Protein AF-A0A2E2B9S4-F1 (afdb_monomer_lite)

Sequence (172 aa):
MDPTTLAIPAAVNGMKVLISAYDGYEQSRVRVTDRAVREDVRRRVNHLHHQVERWLFRSYANNEKYEMDRIQSILHNLQSFAEDAQYAVAGESRPKHDGIRRMNRSLHKKLIRHDRETITMLEHASQHLGATLATHVDTRHTDLDIIDGVISKAKRHFLERNMLLDGMRSRN

Structure (mmCIF, N/CA/C/O backbone):
data_AF-A0A2E2B9S4-F1
#
_entry.id   AF-A0A2E2B9S4-F1
#
loop_
_atom_site.group_PDB
_atom_site.id
_atom_site.type_symbol
_atom_site.label_atom_id
_atom_site.label_alt_id
_atom_site.label_comp_id
_atom_site.label_asym_id
_atom_site.label_entity_id
_atom_site.label_seq_id
_atom_site.pdbx_PDB_ins_code
_atom_site.Cartn_x
_atom_site.Cartn_y
_atom_site.Cartn_z
_atom_site.occupancy
_atom_site.B_iso_or_equiv
_atom_site.auth_seq_id
_atom_site.auth_comp_id
_atom_site.auth_asym_id
_atom_site.auth_atom_id
_atom_site.pdbx_PDB_model_num
ATOM 1 N N . MET A 1 1 ? 10.741 -24.984 -4.958 1.00 42.62 1 MET A N 1
ATOM 2 C CA . MET A 1 1 ? 9.289 -24.855 -4.712 1.00 42.62 1 MET A CA 1
ATOM 3 C C . MET A 1 1 ? 8.839 -23.530 -5.291 1.00 42.62 1 MET A C 1
ATOM 5 O O . MET A 1 1 ? 9.534 -22.547 -5.059 1.00 42.62 1 MET A O 1
ATOM 9 N N . ASP A 1 2 ? 7.735 -23.502 -6.038 1.00 34.91 2 ASP A N 1
ATOM 10 C CA . ASP A 1 2 ? 7.201 -22.258 -6.598 1.00 34.91 2 ASP A CA 1
ATOM 11 C C . ASP A 1 2 ? 6.699 -21.315 -5.486 1.00 34.91 2 ASP A C 1
ATOM 13 O O . ASP A 1 2 ? 5.939 -21.745 -4.610 1.00 34.91 2 ASP A O 1
ATOM 17 N N . PRO A 1 3 ? 7.078 -20.024 -5.500 1.00 45.31 3 PRO A N 1
ATOM 18 C CA . PRO A 1 3 ? 6.643 -19.044 -4.500 1.00 45.31 3 PRO A CA 1
ATOM 19 C C . PRO A 1 3 ? 5.119 -18.831 -4.507 1.00 45.31 3 PRO A C 1
ATOM 21 O O . PRO A 1 3 ? 4.528 -18.474 -3.487 1.00 45.31 3 PRO A O 1
ATOM 24 N N . THR A 1 4 ? 4.464 -19.115 -5.632 1.00 41.56 4 THR A N 1
ATOM 25 C CA . THR A 1 4 ? 3.009 -19.067 -5.820 1.00 41.56 4 THR A CA 1
ATOM 26 C C . THR A 1 4 ? 2.277 -20.083 -4.939 1.00 41.56 4 THR A C 1
ATOM 28 O O . THR A 1 4 ? 1.207 -19.786 -4.411 1.00 41.56 4 THR A O 1
ATOM 31 N N . THR A 1 5 ? 2.875 -21.254 -4.698 1.00 34.81 5 THR A N 1
ATOM 32 C CA . THR A 1 5 ? 2.269 -22.334 -3.900 1.00 34.81 5 THR A CA 1
ATOM 33 C C . THR A 1 5 ? 2.294 -22.027 -2.399 1.00 34.81 5 THR A C 1
ATOM 35 O O . THR A 1 5 ? 1.397 -22.444 -1.672 1.00 34.81 5 THR A O 1
ATOM 38 N N . LEU A 1 6 ? 3.275 -21.245 -1.929 1.00 46.25 6 LEU A N 1
ATOM 39 C CA . LEU A 1 6 ? 3.348 -20.744 -0.546 1.00 46.25 6 LEU A CA 1
ATOM 40 C C . LEU A 1 6 ? 2.468 -19.502 -0.319 1.00 46.25 6 LEU A C 1
ATOM 42 O O . LEU A 1 6 ? 2.013 -19.255 0.800 1.00 46.25 6 LEU A O 1
ATOM 46 N N . ALA A 1 7 ? 2.190 -18.735 -1.377 1.00 53.06 7 ALA A N 1
ATOM 47 C CA . ALA A 1 7 ? 1.367 -17.532 -1.306 1.00 53.06 7 ALA A CA 1
ATOM 48 C C . ALA A 1 7 ? -0.115 -17.836 -1.012 1.00 53.06 7 ALA A C 1
ATOM 50 O O . ALA A 1 7 ? -0.753 -17.078 -0.278 1.00 53.06 7 ALA A O 1
ATOM 51 N N . ILE A 1 8 ? -0.653 -18.956 -1.519 1.00 52.44 8 ILE A N 1
ATOM 52 C CA . ILE A 1 8 ? -2.069 -19.327 -1.334 1.00 52.44 8 ILE A CA 1
ATOM 53 C C . ILE A 1 8 ? -2.390 -19.626 0.148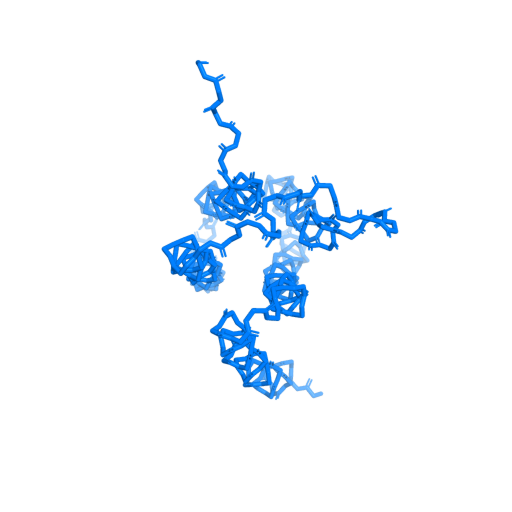 1.00 52.44 8 ILE A C 1
ATOM 55 O O . ILE A 1 8 ? -3.293 -18.983 0.691 1.00 52.44 8 ILE A O 1
ATOM 59 N N . PRO A 1 9 ? -1.652 -20.500 0.869 1.00 55.69 9 PRO A N 1
ATOM 60 C CA . PRO A 1 9 ? -1.894 -20.734 2.296 1.00 55.69 9 PRO A CA 1
ATOM 61 C C . PRO A 1 9 ? -1.722 -19.476 3.157 1.00 55.69 9 PRO A C 1
ATOM 63 O O . PRO A 1 9 ? -2.504 -19.244 4.080 1.00 55.69 9 PRO A O 1
ATOM 66 N N . ALA A 1 10 ? -0.730 -18.634 2.847 1.00 58.56 10 ALA A N 1
ATOM 67 C CA . ALA A 1 10 ? -0.482 -17.393 3.578 1.00 58.56 10 ALA A CA 1
ATOM 68 C C . ALA A 1 10 ? -1.615 -16.367 3.391 1.00 58.56 10 ALA A C 1
ATOM 70 O O . ALA A 1 10 ? -2.027 -15.723 4.356 1.00 58.56 10 ALA A O 1
ATOM 71 N N . ALA A 1 11 ? -2.156 -16.242 2.174 1.00 59.91 11 ALA A N 1
ATOM 72 C CA . ALA A 1 11 ? -3.297 -15.375 1.888 1.00 59.91 11 ALA A CA 1
ATOM 73 C C . ALA A 1 11 ? -4.574 -15.847 2.604 1.00 59.91 11 ALA A C 1
ATOM 75 O O . ALA A 1 11 ? -5.261 -15.040 3.232 1.00 59.91 11 ALA A O 1
ATOM 76 N N . VAL A 1 12 ? -4.853 -17.155 2.580 1.00 64.88 12 VAL A N 1
ATOM 77 C CA . VAL A 1 12 ? -6.012 -17.753 3.268 1.00 64.88 12 VAL A CA 1
ATOM 78 C C . VAL A 1 12 ? -5.914 -17.571 4.786 1.00 64.88 12 VAL A C 1
ATOM 80 O O . VAL A 1 12 ? -6.897 -17.205 5.432 1.00 64.88 12 VAL A O 1
ATOM 83 N N . ASN A 1 13 ? -4.731 -17.773 5.369 1.00 69.88 13 ASN A N 1
ATOM 84 C CA . ASN A 1 13 ? -4.521 -17.566 6.803 1.00 69.88 13 ASN A CA 1
ATOM 85 C C . ASN A 1 13 ? -4.636 -16.086 7.197 1.00 69.88 13 ASN A C 1
ATOM 87 O O . ASN A 1 13 ? -5.263 -15.785 8.212 1.00 69.88 13 ASN A O 1
ATOM 91 N N . GLY A 1 14 ? -4.118 -15.163 6.379 1.00 68.81 14 GLY A N 1
ATOM 92 C CA . GLY A 1 14 ? -4.290 -13.722 6.591 1.00 68.81 14 GLY A CA 1
ATOM 93 C C . GLY A 1 14 ? -5.763 -13.305 6.597 1.00 68.81 14 GLY A C 1
ATOM 94 O O . GLY A 1 14 ? -6.207 -12.581 7.485 1.00 68.81 14 GLY A O 1
ATOM 95 N N . MET A 1 15 ? -6.560 -13.849 5.675 1.00 73.12 15 MET A N 1
ATOM 96 C CA . MET A 1 15 ? -7.999 -13.584 5.604 1.00 73.12 15 MET A CA 1
ATOM 97 C C . MET A 1 15 ? -8.754 -14.089 6.842 1.00 73.12 15 MET A C 1
ATOM 99 O O . MET A 1 15 ? -9.590 -13.371 7.386 1.00 73.12 15 MET A O 1
ATOM 103 N N . LYS A 1 16 ? -8.428 -15.290 7.339 1.00 73.19 16 LYS A N 1
ATOM 104 C CA . LYS A 1 16 ? -9.007 -15.824 8.586 1.00 73.19 16 LYS A CA 1
ATOM 105 C C . LYS A 1 16 ? -8.670 -14.945 9.791 1.00 73.19 16 LYS A C 1
ATOM 107 O O . LYS A 1 16 ? -9.555 -14.636 10.584 1.00 73.19 16 LYS A O 1
ATOM 112 N N . VAL A 1 17 ? -7.415 -14.503 9.897 1.00 75.75 17 VAL A N 1
ATOM 113 C CA . VAL A 1 17 ? -6.966 -13.581 10.950 1.00 75.75 17 VAL A CA 1
ATOM 114 C C . VAL A 1 17 ? -7.741 -12.264 10.889 1.00 75.75 17 VAL A C 1
ATOM 116 O O . VAL A 1 17 ? -8.177 -11.786 11.932 1.00 75.75 17 VAL A O 1
ATOM 119 N N . LEU A 1 18 ? -7.979 -11.710 9.696 1.00 78.12 18 LEU A N 1
ATOM 120 C CA . LEU A 1 18 ? -8.766 -10.486 9.523 1.00 78.12 18 LEU A CA 1
ATOM 121 C C . LEU A 1 18 ? -10.238 -10.651 9.911 1.00 78.12 18 LEU A C 1
ATOM 123 O O . LEU A 1 18 ? -10.786 -9.765 10.558 1.00 78.12 18 LEU A O 1
ATOM 127 N N . ILE A 1 19 ? -10.877 -11.767 9.553 1.00 75.38 19 ILE A N 1
ATOM 128 C CA . ILE A 1 19 ? -12.265 -12.046 9.958 1.00 75.38 19 ILE A CA 1
ATOM 129 C C . ILE A 1 19 ? -12.360 -12.072 11.487 1.00 75.38 19 ILE A C 1
ATOM 131 O O . ILE A 1 19 ? -13.118 -11.299 12.065 1.00 75.38 19 ILE A O 1
ATOM 135 N N . SER A 1 20 ? -11.500 -12.852 12.150 1.00 73.31 20 SER A N 1
ATOM 136 C CA . SER A 1 20 ? -11.451 -12.900 13.617 1.00 73.31 20 SER A CA 1
ATOM 137 C C . SER A 1 20 ? -11.081 -11.554 14.250 1.00 73.31 20 SER A C 1
ATOM 139 O O . SER A 1 20 ? -11.534 -11.228 15.346 1.00 73.31 20 SER A O 1
ATOM 141 N N . ALA A 1 21 ? -10.253 -10.755 13.577 1.00 72.38 21 ALA A N 1
ATOM 142 C CA . ALA A 1 21 ? -9.910 -9.410 14.010 1.00 72.38 21 ALA A CA 1
ATOM 143 C C . ALA A 1 21 ? -11.141 -8.492 13.963 1.00 72.38 21 ALA A C 1
ATOM 145 O O . ALA A 1 21 ? -11.414 -7.794 14.941 1.00 72.38 21 ALA A O 1
ATOM 146 N N . TYR A 1 22 ? -11.917 -8.525 12.877 1.00 75.50 22 TYR A N 1
ATOM 147 C CA . TYR A 1 22 ? -13.144 -7.743 12.748 1.00 75.50 22 TYR A CA 1
ATOM 148 C C . TYR A 1 22 ? -14.226 -8.180 13.747 1.00 75.50 22 TYR A C 1
ATOM 150 O O . TYR A 1 22 ? -14.835 -7.305 14.362 1.00 75.50 22 TYR A O 1
ATOM 158 N N . ASP A 1 23 ? -14.375 -9.479 14.022 1.00 71.19 23 ASP A N 1
ATOM 159 C CA . ASP A 1 23 ? -15.219 -9.973 15.127 1.00 71.19 23 ASP A CA 1
ATOM 160 C C . ASP A 1 23 ? -14.740 -9.416 16.483 1.00 71.19 23 ASP A C 1
ATOM 162 O O . ASP A 1 23 ? -15.525 -9.046 17.360 1.00 71.19 23 ASP A O 1
ATOM 166 N N . GLY A 1 24 ? -13.422 -9.271 16.644 1.00 66.88 24 GLY A N 1
ATOM 167 C CA . GLY A 1 24 ? -12.799 -8.632 17.799 1.00 66.88 24 GLY A CA 1
ATOM 168 C C . GLY A 1 24 ? -13.195 -7.164 17.996 1.00 66.88 24 GLY A C 1
ATOM 169 O O . GLY A 1 24 ? -13.315 -6.739 19.147 1.00 66.88 24 GLY A O 1
ATOM 170 N N . TYR A 1 25 ? -13.461 -6.391 16.932 1.00 67.19 25 TYR A N 1
ATOM 171 C CA . TYR A 1 25 ? -14.005 -5.031 17.086 1.00 67.19 25 TYR A CA 1
ATOM 172 C C . TYR A 1 25 ? -15.393 -5.052 17.726 1.00 67.19 25 TYR A C 1
ATOM 174 O O . TYR A 1 25 ? -15.689 -4.197 18.563 1.00 67.19 25 TYR A O 1
ATOM 182 N N . GLU A 1 26 ? -16.233 -6.029 17.379 1.00 63.53 26 GLU A N 1
ATOM 183 C CA . GLU A 1 26 ? -17.570 -6.166 17.969 1.00 63.53 26 GLU A CA 1
ATOM 184 C C . GLU A 1 26 ? -17.505 -6.539 19.456 1.00 63.53 26 GLU A C 1
ATOM 186 O O . GLU A 1 26 ? -18.355 -6.123 20.242 1.00 63.53 26 GLU A O 1
ATOM 191 N N . GLN A 1 27 ? -16.439 -7.234 19.862 1.00 62.78 27 GLN A N 1
ATOM 192 C CA . GLN A 1 27 ? -16.166 -7.648 21.242 1.00 62.78 27 GLN A CA 1
ATOM 193 C C . GLN A 1 27 ? -15.283 -6.656 22.026 1.00 62.78 27 GLN A C 1
ATOM 195 O O . GLN A 1 27 ? -14.785 -6.987 23.101 1.00 62.78 27 GLN A O 1
ATOM 200 N N . SER A 1 28 ? -15.050 -5.442 21.510 1.00 64.06 28 SER A N 1
ATOM 201 C CA . SER A 1 28 ? -14.173 -4.420 22.121 1.00 64.06 28 SER A CA 1
ATOM 202 C C . SER A 1 28 ? -12.697 -4.838 22.300 1.00 64.06 28 SER A C 1
ATOM 204 O O . SER A 1 28 ? -11.959 -4.237 23.083 1.00 64.06 28 SER A O 1
ATOM 206 N N . ARG A 1 29 ? -12.202 -5.828 21.542 1.00 70.62 29 ARG A N 1
ATOM 207 C CA . ARG A 1 29 ? -10.801 -6.310 21.556 1.00 70.62 29 ARG A CA 1
ATOM 208 C C . ARG A 1 29 ? -9.888 -5.521 20.608 1.00 70.62 29 ARG A C 1
ATOM 210 O O . ARG A 1 29 ? -9.013 -6.082 19.950 1.00 70.62 29 ARG A O 1
ATOM 217 N N . VAL A 1 30 ? -10.040 -4.198 20.603 1.00 69.31 30 VAL A N 1
ATOM 218 C CA . VAL A 1 30 ? -9.431 -3.257 19.642 1.00 69.31 30 VAL A CA 1
ATOM 219 C C . VAL A 1 30 ? -7.930 -3.468 19.434 1.00 69.31 30 VAL A C 1
ATOM 221 O O . VAL A 1 30 ? -7.465 -3.424 18.305 1.00 69.31 30 VAL A O 1
ATOM 224 N N . ARG A 1 31 ? -7.152 -3.721 20.494 1.00 69.56 31 ARG A N 1
ATOM 225 C CA . ARG A 1 31 ? -5.690 -3.911 20.388 1.00 69.56 31 ARG A CA 1
ATOM 226 C C . ARG A 1 31 ? -5.283 -5.162 19.613 1.00 69.56 31 ARG A C 1
ATOM 228 O O . ARG A 1 31 ? -4.279 -5.148 18.909 1.00 69.56 31 ARG A O 1
ATOM 235 N N . VAL A 1 32 ? -6.027 -6.253 19.786 1.00 71.44 32 VAL A N 1
ATOM 236 C CA . VAL A 1 32 ? -5.753 -7.516 19.083 1.00 71.44 32 VAL A CA 1
ATOM 237 C C . VAL A 1 32 ? -6.102 -7.337 17.612 1.00 71.44 32 VAL A C 1
ATOM 239 O O . VAL A 1 32 ? -5.316 -7.700 16.741 1.00 71.44 32 VAL A O 1
ATOM 242 N N . THR A 1 33 ? -7.240 -6.695 17.358 1.00 74.88 33 THR A N 1
ATOM 243 C CA . THR A 1 33 ? -7.693 -6.352 16.017 1.00 74.88 33 THR A CA 1
ATOM 244 C C . THR A 1 33 ? -6.728 -5.416 15.296 1.00 74.88 33 THR A C 1
ATOM 246 O O . THR A 1 33 ? -6.353 -5.675 14.158 1.00 74.88 33 THR A O 1
ATOM 249 N N . ASP A 1 34 ? -6.267 -4.370 15.979 1.00 78.19 34 ASP A N 1
ATOM 250 C CA . ASP A 1 34 ? -5.287 -3.417 15.471 1.00 78.19 34 ASP A CA 1
ATOM 251 C C . ASP A 1 34 ? -4.016 -4.111 14.986 1.00 78.19 34 ASP A C 1
ATOM 253 O O . ASP A 1 34 ? -3.598 -3.931 13.845 1.00 78.19 34 ASP A O 1
ATOM 257 N N . ARG A 1 35 ? -3.434 -4.960 15.837 1.00 81.31 35 ARG A N 1
ATOM 258 C CA . ARG A 1 35 ? -2.233 -5.716 15.489 1.00 81.31 35 ARG A CA 1
ATOM 259 C C . ARG A 1 35 ? -2.458 -6.609 14.269 1.00 81.31 35 ARG A C 1
ATOM 261 O O . ARG A 1 35 ? -1.588 -6.674 13.409 1.00 81.31 35 ARG A O 1
ATOM 268 N N . ALA A 1 36 ? -3.600 -7.290 14.203 1.00 83.62 36 ALA A N 1
ATOM 269 C CA . ALA A 1 36 ? -3.933 -8.182 13.098 1.00 83.62 36 ALA A CA 1
ATOM 270 C C . ALA A 1 36 ? -4.065 -7.435 11.759 1.00 83.62 36 ALA A C 1
ATOM 272 O O . ALA A 1 36 ? -3.501 -7.878 10.761 1.00 83.62 36 ALA A O 1
ATOM 273 N N . VAL A 1 37 ? -4.746 -6.283 11.744 1.00 86.88 37 VAL A N 1
ATOM 274 C CA . VAL A 1 37 ? -4.867 -5.441 10.542 1.00 86.88 37 VAL A CA 1
ATOM 275 C C . VAL A 1 37 ? -3.500 -4.926 10.100 1.00 86.88 37 VAL A C 1
ATOM 277 O O . VAL A 1 37 ? -3.154 -5.033 8.926 1.00 86.88 37 VAL A O 1
ATOM 280 N N . ARG A 1 38 ? -2.701 -4.402 11.037 1.00 87.75 38 ARG A N 1
ATOM 281 C CA . ARG A 1 38 ? -1.360 -3.884 10.737 1.00 87.75 38 ARG A CA 1
ATOM 282 C C . ARG A 1 38 ? -0.441 -4.955 10.164 1.00 87.75 38 ARG A C 1
ATOM 284 O O . ARG A 1 38 ? 0.282 -4.687 9.211 1.00 87.75 38 ARG A O 1
ATOM 291 N N . GLU A 1 39 ? -0.507 -6.169 10.697 1.00 87.94 39 GLU A N 1
ATOM 292 C CA . GLU A 1 39 ? 0.279 -7.287 10.184 1.00 87.94 39 GLU A CA 1
ATOM 293 C C . GLU A 1 39 ? -0.164 -7.716 8.778 1.00 87.94 39 GLU A C 1
ATOM 295 O O . GLU A 1 39 ? 0.692 -7.996 7.940 1.00 87.94 39 GLU A O 1
ATOM 300 N N . ASP A 1 40 ? -1.468 -7.713 8.469 1.00 88.69 40 ASP A N 1
ATOM 301 C CA . ASP A 1 40 ? -1.924 -8.017 7.106 1.00 88.69 40 ASP A CA 1
ATOM 302 C C . ASP A 1 40 ? -1.534 -6.922 6.102 1.00 88.69 40 ASP A C 1
ATOM 304 O O . ASP A 1 40 ? -1.062 -7.233 5.007 1.00 88.69 40 ASP A O 1
ATOM 308 N N . VAL A 1 41 ? -1.650 -5.646 6.489 1.00 92.12 41 VAL A N 1
ATOM 309 C CA . VAL A 1 41 ? -1.156 -4.509 5.694 1.00 92.12 41 VAL A CA 1
ATOM 310 C C . VAL A 1 41 ? 0.340 -4.664 5.435 1.00 92.12 41 VAL A C 1
ATOM 312 O O . VAL A 1 41 ? 0.759 -4.663 4.279 1.00 92.12 41 VAL A O 1
ATOM 315 N N . ARG A 1 42 ? 1.143 -4.896 6.480 1.00 92.62 42 ARG A N 1
ATOM 316 C CA . ARG A 1 42 ? 2.593 -5.108 6.369 1.00 92.62 42 ARG A CA 1
ATOM 317 C C . ARG A 1 42 ? 2.923 -6.281 5.448 1.00 92.62 42 ARG A C 1
ATOM 319 O O . ARG A 1 42 ? 3.787 -6.165 4.587 1.00 92.62 42 ARG A O 1
ATOM 326 N N . ARG A 1 43 ? 2.204 -7.402 5.569 1.00 91.62 43 ARG A N 1
ATOM 327 C CA . ARG A 1 43 ? 2.358 -8.574 4.693 1.00 91.62 43 ARG A CA 1
ATOM 328 C C . ARG A 1 43 ? 2.099 -8.228 3.223 1.00 91.62 43 ARG A C 1
ATOM 330 O O . ARG A 1 43 ? 2.856 -8.667 2.361 1.00 91.62 43 ARG A O 1
ATOM 337 N N . ARG A 1 44 ? 1.054 -7.450 2.927 1.00 92.88 44 ARG A N 1
ATOM 338 C CA . ARG A 1 44 ? 0.708 -7.016 1.560 1.00 92.88 44 ARG A CA 1
ATOM 339 C C . ARG A 1 44 ? 1.706 -6.005 0.997 1.00 92.88 44 ARG A C 1
ATOM 341 O O . ARG A 1 44 ? 2.108 -6.141 -0.154 1.00 92.88 44 ARG A O 1
ATOM 348 N N . VAL A 1 45 ? 2.156 -5.052 1.810 1.00 95.12 45 VAL A N 1
ATOM 349 C CA . VAL A 1 45 ? 3.221 -4.106 1.441 1.00 95.12 45 VAL A CA 1
ATOM 350 C C . VAL A 1 45 ? 4.523 -4.850 1.151 1.00 95.12 45 VAL A C 1
ATOM 352 O O . VAL A 1 45 ? 5.140 -4.618 0.117 1.00 95.12 45 VAL A O 1
ATOM 355 N N . ASN A 1 46 ? 4.893 -5.827 1.982 1.00 94.06 46 ASN A N 1
ATOM 356 C CA . ASN A 1 46 ? 6.048 -6.679 1.714 1.00 94.06 46 ASN A CA 1
ATOM 357 C C . ASN A 1 46 ? 5.863 -7.475 0.420 1.00 94.06 46 ASN A C 1
ATOM 359 O O . ASN A 1 46 ? 6.805 -7.603 -0.351 1.00 94.06 46 ASN A O 1
ATOM 363 N N . HIS A 1 47 ? 4.668 -7.997 0.135 1.00 92.12 47 HIS A N 1
ATOM 364 C CA . HIS A 1 47 ? 4.421 -8.683 -1.134 1.00 92.12 47 HIS A CA 1
ATOM 365 C C . HIS A 1 47 ? 4.681 -7.772 -2.346 1.00 92.12 47 HIS A C 1
ATOM 367 O O . HIS A 1 47 ? 5.379 -8.188 -3.272 1.00 92.12 47 HIS A O 1
ATOM 373 N N . LEU A 1 48 ? 4.193 -6.527 -2.302 1.00 93.56 48 LEU A N 1
ATOM 374 C CA . LEU A 1 48 ? 4.491 -5.499 -3.304 1.00 93.56 48 LEU A CA 1
ATOM 375 C C . LEU A 1 48 ? 5.994 -5.221 -3.395 1.00 93.56 48 LEU A C 1
ATOM 377 O O . LEU A 1 48 ? 6.537 -5.205 -4.494 1.00 93.56 48 LEU A O 1
ATOM 381 N N . HIS A 1 49 ? 6.678 -5.082 -2.257 1.00 95.00 49 HIS A N 1
ATOM 382 C CA . HIS A 1 49 ? 8.125 -4.864 -2.208 1.00 95.00 49 HIS A CA 1
ATOM 383 C C . HIS A 1 49 ? 8.877 -5.955 -2.973 1.00 95.00 49 HIS A C 1
ATOM 385 O O . HIS A 1 49 ? 9.620 -5.656 -3.901 1.00 95.00 49 HIS A O 1
ATOM 391 N N . HIS A 1 50 ? 8.583 -7.228 -2.695 1.00 92.69 50 HIS A N 1
ATOM 392 C CA . HIS A 1 50 ? 9.209 -8.349 -3.400 1.00 92.69 50 HIS A CA 1
ATOM 393 C C . HIS A 1 50 ? 8.864 -8.376 -4.900 1.00 92.69 50 HIS A C 1
ATOM 395 O O . HIS A 1 50 ? 9.671 -8.833 -5.710 1.00 92.69 50 HIS A O 1
ATOM 401 N N . GLN A 1 51 ? 7.661 -7.941 -5.302 1.00 90.50 51 GLN 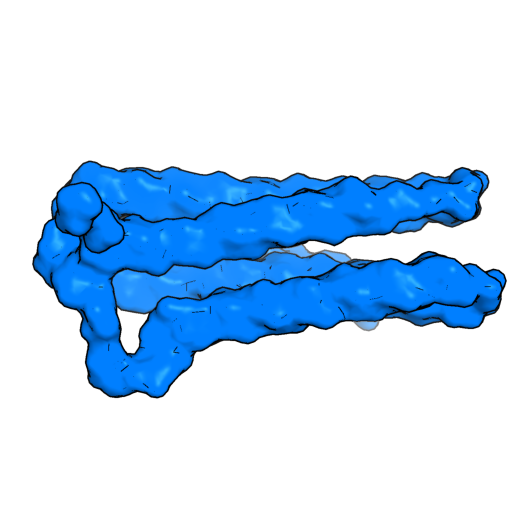A N 1
ATOM 402 C CA . GLN A 1 51 ? 7.306 -7.810 -6.722 1.00 90.50 51 GLN A CA 1
ATOM 403 C C . GLN A 1 51 ? 8.167 -6.741 -7.413 1.00 90.50 51 GLN A C 1
ATOM 405 O O . GLN A 1 51 ? 8.685 -7.001 -8.499 1.00 90.50 51 GLN A O 1
ATOM 410 N N . VAL A 1 52 ? 8.358 -5.587 -6.770 1.00 92.19 52 VAL A N 1
ATOM 411 C CA . VAL A 1 52 ? 9.178 -4.480 -7.283 1.00 92.19 52 VAL A CA 1
ATOM 412 C C . VAL A 1 52 ? 10.675 -4.830 -7.269 1.00 92.19 52 VAL A C 1
ATOM 414 O O . VAL A 1 52 ? 11.370 -4.544 -8.237 1.00 92.19 52 VAL A O 1
ATOM 417 N N . GLU A 1 53 ? 11.181 -5.534 -6.252 1.00 92.62 53 GLU A N 1
ATOM 418 C CA . GLU A 1 53 ? 12.580 -6.001 -6.211 1.00 92.62 53 GLU A CA 1
ATOM 419 C C . GLU A 1 53 ? 12.894 -6.939 -7.375 1.00 92.62 53 GLU A C 1
ATOM 421 O O . GLU A 1 53 ? 13.915 -6.792 -8.046 1.00 92.62 53 GLU A O 1
ATOM 426 N N . ARG A 1 54 ? 11.994 -7.889 -7.667 1.00 88.62 54 ARG A N 1
ATOM 427 C CA . ARG A 1 54 ? 12.145 -8.771 -8.834 1.00 88.62 54 ARG A CA 1
ATOM 428 C C . ARG A 1 54 ? 12.234 -7.990 -10.136 1.00 88.62 54 ARG A C 1
ATOM 430 O O . ARG A 1 54 ? 12.900 -8.444 -11.063 1.00 88.62 54 ARG A O 1
ATOM 437 N N . TRP A 1 55 ? 11.557 -6.853 -10.216 1.00 86.88 55 TRP A N 1
ATOM 438 C CA . TRP A 1 55 ? 11.641 -5.997 -11.381 1.00 86.88 55 TRP A CA 1
ATOM 439 C C . TRP A 1 55 ? 12.961 -5.234 -11.443 1.00 86.88 55 TRP A C 1
ATOM 441 O O . TRP A 1 55 ? 13.589 -5.255 -12.495 1.00 86.88 55 TRP A O 1
ATOM 451 N N . LEU A 1 56 ? 13.460 -4.709 -10.318 1.00 89.56 56 LEU A N 1
ATOM 452 C CA . LEU A 1 56 ? 14.795 -4.108 -10.254 1.00 89.56 56 LEU A CA 1
ATOM 453 C C . LEU A 1 56 ? 15.867 -5.056 -10.814 1.00 89.56 56 LEU A C 1
ATOM 455 O O . LEU A 1 56 ? 16.677 -4.659 -11.648 1.00 89.56 56 LEU A O 1
ATOM 459 N N . PHE A 1 57 ? 15.839 -6.332 -10.410 1.00 87.81 57 PHE A N 1
ATOM 460 C CA . PHE A 1 57 ? 16.764 -7.344 -10.933 1.00 87.81 57 PHE A CA 1
ATOM 461 C C . PHE A 1 57 ? 16.643 -7.550 -12.451 1.00 87.81 57 PHE A C 1
ATOM 463 O O . PHE A 1 57 ? 17.656 -7.759 -13.118 1.00 87.81 57 PHE A O 1
ATOM 470 N N . ARG A 1 58 ? 15.428 -7.480 -13.011 1.00 84.69 58 ARG A N 1
ATOM 471 C CA . ARG A 1 58 ? 15.211 -7.576 -14.465 1.00 84.69 58 ARG A CA 1
ATOM 472 C C . ARG A 1 58 ? 15.742 -6.346 -15.195 1.00 84.69 58 ARG A C 1
ATOM 474 O O . ARG A 1 58 ? 16.474 -6.513 -16.165 1.00 84.69 58 ARG A O 1
ATOM 481 N N . SER A 1 59 ? 15.462 -5.145 -14.695 1.00 84.62 59 SER A N 1
ATOM 482 C CA . SER A 1 59 ? 15.970 -3.902 -15.285 1.00 84.62 59 SER A CA 1
ATOM 483 C C . SER A 1 59 ? 17.500 -3.828 -15.240 1.00 84.62 59 SER A C 1
ATOM 485 O O . SER A 1 59 ? 18.120 -3.372 -16.201 1.00 84.62 59 SER A O 1
ATOM 487 N N . TYR A 1 60 ? 18.138 -4.372 -14.192 1.00 86.25 60 TYR A N 1
ATOM 488 C CA . TYR A 1 60 ? 19.595 -4.565 -14.160 1.00 86.25 60 TYR A CA 1
ATOM 489 C C . TYR A 1 60 ? 20.086 -5.494 -15.276 1.00 86.25 60 TYR A C 1
ATOM 491 O O . TYR A 1 60 ? 21.042 -5.153 -15.971 1.00 86.25 60 TYR A O 1
ATOM 499 N N . ALA A 1 61 ? 19.438 -6.647 -15.469 1.00 86.00 61 ALA A N 1
ATOM 500 C CA . ALA A 1 61 ? 19.807 -7.596 -16.521 1.00 86.00 61 ALA A CA 1
ATOM 501 C C . ALA A 1 61 ? 19.646 -7.005 -17.936 1.00 86.00 61 ALA A C 1
ATOM 503 O O . ALA A 1 61 ? 20.411 -7.353 -18.834 1.00 86.00 61 ALA A O 1
ATOM 504 N N . ASN A 1 62 ? 18.697 -6.082 -18.114 1.00 83.19 62 ASN A N 1
ATOM 505 C CA . ASN A 1 62 ? 18.397 -5.424 -19.387 1.00 83.19 62 ASN A CA 1
ATOM 506 C C . ASN A 1 62 ? 19.113 -4.069 -19.584 1.00 83.19 62 ASN A C 1
ATOM 508 O O . ASN A 1 62 ? 18.987 -3.466 -20.649 1.00 83.19 62 ASN A O 1
ATOM 512 N N . ASN A 1 63 ? 19.891 -3.596 -18.598 1.00 84.19 63 ASN A N 1
ATOM 513 C CA . ASN A 1 63 ? 20.599 -2.305 -18.605 1.00 84.19 63 ASN A CA 1
ATOM 514 C C . ASN A 1 63 ? 19.674 -1.065 -18.739 1.00 84.19 63 ASN A C 1
ATOM 516 O O . ASN A 1 63 ? 20.030 -0.058 -19.358 1.00 84.19 63 ASN A O 1
ATOM 520 N N . GLU A 1 64 ? 18.491 -1.112 -18.123 1.00 81.94 64 GLU A N 1
ATOM 521 C CA . GLU A 1 64 ? 17.444 -0.076 -18.179 1.00 81.94 64 GLU A CA 1
ATOM 522 C C . GLU A 1 64 ? 17.637 1.001 -17.094 1.00 81.94 64 GLU A C 1
ATOM 524 O O . GLU A 1 64 ? 16.873 1.110 -16.137 1.00 81.94 64 GLU A O 1
ATOM 529 N N . LYS A 1 65 ? 18.689 1.820 -17.225 1.00 75.06 65 LYS A N 1
ATOM 530 C CA . LYS A 1 65 ? 19.159 2.715 -16.145 1.00 75.06 65 LYS A CA 1
ATOM 531 C C . LYS A 1 65 ? 18.108 3.671 -15.563 1.00 75.06 65 LYS A C 1
ATOM 533 O O . LYS A 1 65 ? 18.071 3.837 -14.351 1.00 75.06 65 LYS A O 1
ATOM 538 N N . TYR A 1 66 ? 17.276 4.293 -16.401 1.00 71.94 66 TYR A N 1
ATOM 539 C CA . TYR A 1 66 ? 16.254 5.249 -15.946 1.00 71.94 66 TYR A CA 1
ATOM 540 C C . TYR A 1 66 ? 15.176 4.583 -15.079 1.00 71.94 66 TYR A C 1
ATOM 542 O O . TYR A 1 66 ? 14.708 5.167 -14.103 1.00 71.94 66 TYR A O 1
ATOM 550 N N . GLU A 1 67 ? 14.811 3.339 -15.396 1.00 80.00 67 GLU A N 1
ATOM 551 C CA . GLU A 1 67 ? 13.817 2.602 -14.618 1.00 80.00 67 GLU A CA 1
ATOM 552 C C . GLU A 1 67 ? 14.351 2.243 -13.230 1.00 80.00 67 GLU A C 1
ATOM 554 O O . GLU A 1 67 ? 13.601 2.281 -12.258 1.00 80.00 67 GLU A O 1
ATOM 559 N N . MET A 1 68 ? 15.654 1.971 -13.104 1.00 85.44 68 MET A N 1
ATOM 560 C CA . MET A 1 68 ? 16.265 1.581 -11.829 1.00 85.44 68 MET A CA 1
ATOM 561 C C . MET A 1 68 ? 16.095 2.645 -10.740 1.00 85.44 68 MET A C 1
ATOM 563 O O . MET A 1 68 ? 15.677 2.301 -9.636 1.00 85.44 68 MET A O 1
ATOM 567 N N . ASP A 1 69 ? 16.375 3.920 -11.035 1.00 86.50 69 ASP A N 1
ATOM 568 C CA . ASP A 1 69 ? 16.278 5.007 -10.046 1.00 86.50 69 ASP A CA 1
ATOM 569 C C . ASP A 1 69 ? 14.840 5.147 -9.530 1.00 86.50 69 ASP A C 1
ATOM 571 O O . ASP A 1 69 ? 14.577 5.308 -8.331 1.00 86.50 69 ASP A O 1
ATOM 575 N N . ARG A 1 70 ? 13.875 5.029 -10.444 1.00 87.50 70 ARG A N 1
ATOM 576 C CA . ARG A 1 70 ? 12.462 5.135 -10.103 1.00 87.50 70 ARG A CA 1
ATOM 577 C C . ARG A 1 70 ? 11.964 3.902 -9.344 1.00 87.50 70 ARG A C 1
ATOM 579 O O . ARG A 1 70 ? 11.245 4.059 -8.358 1.00 87.50 70 ARG A O 1
ATOM 586 N N . ILE A 1 71 ? 12.402 2.700 -9.719 1.00 91.12 71 ILE A N 1
ATOM 587 C CA . ILE A 1 71 ? 12.132 1.454 -8.988 1.00 91.12 71 ILE A CA 1
ATOM 588 C C . ILE A 1 71 ? 12.699 1.526 -7.562 1.00 91.12 71 ILE A C 1
ATOM 590 O O . ILE A 1 71 ? 12.002 1.179 -6.609 1.00 91.12 71 ILE A O 1
ATOM 594 N N . GLN A 1 72 ? 13.924 2.028 -7.382 1.00 92.81 72 GLN A N 1
ATOM 595 C CA . GLN A 1 72 ? 14.533 2.213 -6.060 1.00 92.81 72 GLN A CA 1
ATOM 596 C C . GLN A 1 72 ? 13.730 3.179 -5.179 1.00 92.81 72 GLN A C 1
ATOM 598 O O . GLN A 1 72 ? 13.527 2.909 -3.995 1.00 92.81 72 GLN A O 1
ATOM 603 N N . SER A 1 73 ? 13.213 4.267 -5.756 1.00 92.06 73 SER A N 1
ATOM 604 C CA . SER A 1 73 ? 12.319 5.192 -5.049 1.00 92.06 73 SER A CA 1
ATOM 605 C C . SER A 1 73 ? 11.037 4.498 -4.560 1.00 92.06 73 SER A C 1
ATOM 607 O O . SER A 1 73 ? 10.647 4.652 -3.399 1.00 92.06 73 SER A O 1
ATOM 609 N N . ILE A 1 74 ? 10.428 3.650 -5.397 1.00 93.88 74 ILE A N 1
ATOM 610 C CA . ILE A 1 74 ? 9.245 2.859 -5.019 1.00 93.88 74 ILE A CA 1
ATOM 611 C C . ILE A 1 74 ? 9.574 1.867 -3.895 1.00 93.88 74 ILE A C 1
ATOM 613 O O . ILE A 1 74 ? 8.796 1.738 -2.948 1.00 93.88 74 ILE A O 1
ATOM 617 N N . LEU A 1 75 ? 10.725 1.188 -3.961 1.00 95.81 75 LEU A N 1
ATOM 618 C CA . LEU A 1 75 ? 11.174 0.275 -2.903 1.00 95.81 75 LEU A CA 1
ATOM 619 C C . LEU A 1 75 ? 11.334 0.998 -1.568 1.00 95.81 75 LEU A C 1
ATOM 621 O O . LEU A 1 75 ? 10.818 0.533 -0.553 1.00 95.81 75 LEU A O 1
ATOM 625 N N . HIS A 1 76 ? 11.957 2.176 -1.573 1.00 95.38 76 HIS A N 1
ATOM 626 C CA . HIS A 1 76 ? 12.081 3.000 -0.375 1.00 95.38 76 HIS A CA 1
ATOM 627 C C . HIS A 1 76 ? 10.709 3.416 0.189 1.00 95.38 76 HIS A C 1
ATOM 629 O O . HIS A 1 76 ? 10.485 3.352 1.401 1.00 95.38 76 HIS A O 1
ATOM 635 N N . ASN A 1 77 ? 9.752 3.774 -0.674 1.00 95.00 77 ASN A N 1
ATOM 636 C CA . ASN A 1 77 ? 8.389 4.110 -0.255 1.00 95.00 77 ASN A CA 1
ATOM 637 C C . ASN A 1 77 ? 7.671 2.910 0.394 1.00 95.00 77 ASN A C 1
ATOM 639 O O . ASN A 1 77 ? 7.062 3.053 1.459 1.00 95.00 77 ASN A O 1
ATOM 643 N N . LEU A 1 78 ? 7.784 1.720 -0.207 1.00 96.06 78 LEU A N 1
ATOM 644 C CA . LEU A 1 78 ? 7.223 0.471 0.317 1.00 96.06 78 LEU A CA 1
ATOM 645 C C . LEU A 1 78 ? 7.866 0.061 1.646 1.00 96.06 78 LEU A C 1
ATOM 647 O O . LEU A 1 78 ? 7.147 -0.325 2.565 1.00 96.06 78 LEU A O 1
ATOM 651 N N . GLN A 1 79 ? 9.186 0.198 1.780 1.00 95.50 79 GLN A N 1
ATOM 652 C CA . GLN A 1 79 ? 9.898 -0.065 3.030 1.00 95.50 79 GLN A CA 1
ATOM 653 C C . GLN A 1 79 ? 9.397 0.854 4.152 1.00 95.50 79 GLN A C 1
ATOM 655 O O . GLN A 1 79 ? 8.985 0.380 5.210 1.00 95.50 79 GLN A O 1
ATOM 660 N N . SER A 1 80 ? 9.322 2.161 3.889 1.00 93.50 80 SER A N 1
ATOM 661 C CA . SER A 1 80 ? 8.784 3.122 4.855 1.00 93.50 80 SER A CA 1
ATOM 662 C C . SER A 1 80 ? 7.312 2.836 5.196 1.00 93.50 80 SER A C 1
ATOM 664 O O . SER A 1 80 ? 6.903 2.978 6.343 1.00 93.50 80 SER A O 1
ATOM 666 N N . PHE A 1 81 ? 6.502 2.375 4.238 1.00 94.38 81 PHE A N 1
ATOM 667 C CA . PHE A 1 81 ? 5.123 1.962 4.517 1.00 94.38 81 PHE A CA 1
ATOM 668 C C . PHE A 1 81 ? 5.062 0.692 5.395 1.00 94.38 81 PHE A C 1
ATOM 670 O O . PHE A 1 81 ? 4.230 0.593 6.299 1.00 94.38 81 PHE A O 1
ATOM 677 N N . ALA A 1 82 ? 5.955 -0.279 5.192 1.00 92.81 82 ALA A N 1
ATOM 678 C CA . ALA A 1 82 ? 6.031 -1.461 6.049 1.00 92.81 82 ALA A CA 1
ATOM 679 C C . ALA A 1 82 ? 6.413 -1.092 7.495 1.00 92.81 82 ALA A C 1
ATOM 681 O O . ALA A 1 82 ? 5.837 -1.638 8.441 1.00 92.81 82 ALA A O 1
ATOM 682 N N . GLU A 1 83 ? 7.329 -0.136 7.664 1.00 90.38 83 GLU A N 1
ATOM 683 C CA . GLU A 1 83 ? 7.712 0.429 8.963 1.00 90.38 83 GLU A CA 1
ATOM 684 C C . GLU A 1 83 ? 6.544 1.160 9.629 1.00 90.38 83 GLU A C 1
ATOM 686 O O . GLU A 1 83 ? 6.239 0.894 10.795 1.00 90.38 83 GLU A O 1
ATOM 691 N N . ASP A 1 84 ? 5.818 1.995 8.882 1.00 87.44 84 ASP A N 1
ATOM 692 C CA . ASP A 1 84 ? 4.603 2.646 9.375 1.00 87.44 84 ASP A CA 1
ATOM 693 C C . ASP A 1 84 ? 3.589 1.602 9.865 1.00 87.44 84 ASP A C 1
ATOM 695 O O . ASP A 1 84 ? 3.054 1.713 10.967 1.00 87.44 84 ASP A O 1
ATOM 699 N N . ALA A 1 85 ? 3.360 0.522 9.112 1.00 88.69 85 ALA A N 1
ATOM 700 C CA . ALA A 1 85 ? 2.469 -0.556 9.541 1.00 88.69 85 ALA A CA 1
ATOM 701 C C . ALA A 1 85 ? 2.975 -1.272 10.810 1.00 88.69 85 ALA A C 1
ATOM 703 O O . ALA A 1 85 ? 2.194 -1.592 11.716 1.00 88.69 85 ALA A O 1
ATOM 704 N N . GLN A 1 86 ? 4.285 -1.484 10.930 1.00 83.06 86 GLN A N 1
ATOM 705 C CA . GLN A 1 86 ? 4.894 -2.115 12.099 1.00 83.06 86 GLN A CA 1
ATOM 706 C C . GLN A 1 86 ? 4.767 -1.255 13.365 1.00 83.06 86 GLN A C 1
ATOM 708 O O . GLN A 1 86 ? 4.430 -1.787 14.431 1.00 83.06 86 GLN A O 1
ATOM 713 N N . TYR A 1 87 ? 4.984 0.058 13.254 1.00 71.06 87 TYR A N 1
ATOM 714 C CA . TYR A 1 87 ? 5.161 0.949 14.403 1.00 71.06 87 TYR A CA 1
ATOM 715 C C . TYR A 1 87 ? 4.008 1.920 14.665 1.00 71.06 87 TYR A C 1
ATOM 717 O O . TYR A 1 87 ? 3.973 2.476 15.761 1.00 71.06 87 TYR A O 1
ATOM 725 N N . ALA A 1 88 ? 3.020 2.058 13.769 1.00 58.75 88 ALA A N 1
ATOM 726 C CA . ALA A 1 88 ? 1.908 3.016 13.903 1.00 58.75 88 ALA A CA 1
ATOM 727 C C . ALA A 1 88 ? 1.163 2.968 15.253 1.00 58.75 88 ALA A C 1
ATOM 729 O O . ALA A 1 88 ? 0.534 3.949 15.630 1.00 58.75 88 ALA A O 1
ATOM 730 N N . VAL A 1 89 ? 1.254 1.865 16.011 1.00 53.78 89 VAL A N 1
ATOM 731 C CA . VAL A 1 89 ? 0.709 1.764 17.382 1.00 53.78 89 VAL A CA 1
ATOM 732 C C . VAL A 1 89 ? 1.690 1.114 18.380 1.00 53.78 89 VAL A C 1
ATOM 734 O O . VAL A 1 89 ? 1.414 1.041 19.576 1.00 53.78 89 VAL A O 1
ATOM 737 N N . ALA A 1 90 ? 2.852 0.631 17.929 1.00 41.25 90 ALA A N 1
ATOM 738 C CA . ALA A 1 90 ? 3.727 -0.240 18.717 1.00 41.25 90 ALA A CA 1
ATOM 739 C C . ALA A 1 90 ? 5.140 0.335 18.858 1.00 41.25 90 ALA A C 1
ATOM 741 O O . ALA A 1 90 ? 6.071 -0.123 18.210 1.00 41.25 90 ALA A O 1
ATOM 742 N N . GLY A 1 91 ? 5.291 1.313 19.748 1.00 39.00 91 GLY A N 1
ATOM 743 C CA . GLY A 1 91 ? 6.600 1.792 20.207 1.00 39.00 91 GLY A CA 1
ATOM 744 C C . GLY A 1 91 ? 6.659 2.152 21.693 1.00 39.00 91 GLY A C 1
ATOM 745 O O . GLY A 1 91 ? 7.735 2.430 22.203 1.00 39.00 91 GLY A O 1
ATOM 746 N N . GLU A 1 92 ? 5.538 2.136 22.418 1.00 40.44 92 GLU A N 1
ATOM 747 C CA . GLU A 1 92 ? 5.509 2.544 23.823 1.00 40.44 92 GLU A CA 1
ATOM 748 C C . GLU A 1 92 ? 4.575 1.640 24.637 1.00 40.44 92 GLU A C 1
ATOM 750 O O . GLU A 1 92 ? 3.501 1.240 24.186 1.00 40.44 92 GLU A O 1
ATOM 755 N N . SER A 1 93 ? 4.969 1.342 25.877 1.00 36.88 93 SER A N 1
ATOM 756 C CA . SER A 1 93 ? 4.258 0.486 26.843 1.00 36.88 93 SER A CA 1
ATOM 757 C C . SER A 1 93 ? 2.867 1.010 27.260 1.00 36.88 93 SER A C 1
ATOM 759 O O . SER A 1 93 ? 2.206 0.425 28.121 1.00 36.88 93 SER A O 1
ATOM 761 N N . ARG A 1 94 ? 2.396 2.114 26.665 1.00 41.16 94 ARG A N 1
ATOM 762 C CA . ARG A 1 94 ? 1.070 2.712 26.855 1.00 41.16 94 ARG A CA 1
ATOM 763 C C . ARG A 1 94 ? 0.503 3.156 25.498 1.00 41.16 94 ARG A C 1
ATOM 765 O O . ARG A 1 94 ? 1.243 3.687 24.680 1.00 41.16 94 ARG A O 1
ATOM 772 N N . PRO A 1 95 ? -0.805 2.976 25.242 1.00 44.69 95 PRO A N 1
ATOM 773 C CA . PRO A 1 95 ? -1.418 3.478 24.022 1.00 44.69 95 PRO A CA 1
ATOM 774 C C . PRO A 1 95 ? -1.511 5.010 24.123 1.00 44.69 95 PRO A C 1
ATOM 776 O O . PRO A 1 95 ? -2.139 5.509 25.052 1.00 44.69 95 PRO A O 1
ATOM 779 N N . LYS A 1 96 ? -0.915 5.757 23.183 1.00 52.72 96 LYS A N 1
ATOM 780 C CA . LYS A 1 96 ? -1.121 7.219 23.064 1.00 52.72 96 LYS A CA 1
ATOM 781 C C . LYS A 1 96 ? -2.563 7.587 22.681 1.00 52.72 96 LYS A C 1
ATOM 783 O O . LYS A 1 96 ? -2.998 8.710 22.916 1.00 52.72 96 LYS A O 1
ATOM 788 N N . HIS A 1 97 ? -3.317 6.628 22.145 1.00 55.97 97 HIS A N 1
ATOM 789 C CA . HIS A 1 97 ? -4.701 6.807 21.724 1.00 55.97 97 HIS A CA 1
ATOM 790 C C . HIS A 1 97 ? -5.676 6.577 22.892 1.00 55.97 97 HIS A C 1
ATOM 792 O O . HIS A 1 97 ? -6.276 5.505 23.022 1.00 55.97 97 HIS A O 1
ATOM 798 N N . ASP A 1 98 ? -5.886 7.594 23.735 1.00 55.59 98 ASP A N 1
ATOM 799 C CA . ASP A 1 98 ? -6.969 7.595 24.740 1.00 55.59 98 ASP A CA 1
ATOM 800 C C . ASP A 1 98 ? -8.362 7.403 24.098 1.00 55.59 98 ASP A C 1
ATOM 802 O O . ASP A 1 98 ? -9.299 6.925 24.748 1.00 55.59 98 ASP A O 1
ATOM 806 N N . GLY A 1 99 ? -8.487 7.709 22.799 1.00 57.94 99 GLY A N 1
ATOM 807 C CA . GLY A 1 99 ? -9.678 7.472 21.982 1.00 57.94 99 GLY A CA 1
ATOM 808 C C . GLY A 1 99 ? -10.109 6.004 21.921 1.00 57.94 99 GLY A C 1
ATOM 809 O O . GLY A 1 99 ? -11.307 5.730 21.845 1.00 57.94 99 GLY A O 1
ATOM 810 N N . ILE A 1 100 ? -9.180 5.052 22.088 1.00 62.25 100 ILE A N 1
ATOM 811 C CA . ILE A 1 100 ? -9.498 3.616 22.102 1.00 62.25 100 ILE A CA 1
ATOM 812 C C . ILE A 1 100 ? -10.437 3.253 23.257 1.00 62.25 100 ILE A C 1
ATOM 814 O O . ILE A 1 100 ? -11.346 2.445 23.082 1.00 62.25 100 ILE A O 1
ATOM 818 N N . ARG A 1 101 ? -10.271 3.879 24.429 1.00 62.62 101 ARG A N 1
ATOM 819 C CA . ARG A 1 101 ? -11.150 3.657 25.592 1.00 62.62 101 ARG A CA 1
ATOM 820 C C . ARG A 1 101 ? -12.545 4.259 25.415 1.00 62.62 101 ARG A C 1
ATOM 822 O O . ARG A 1 101 ? -13.457 3.884 26.141 1.00 62.62 101 ARG A O 1
ATOM 829 N N . ARG A 1 102 ? -12.707 5.199 24.480 1.00 65.94 102 ARG A N 1
ATOM 830 C CA . ARG A 1 102 ? -13.953 5.938 24.215 1.00 65.94 102 ARG A CA 1
ATOM 831 C C . ARG A 1 102 ? -14.611 5.525 22.895 1.00 65.94 102 ARG A C 1
ATOM 833 O O . ARG A 1 102 ? -15.512 6.210 22.414 1.00 65.94 102 ARG A O 1
ATOM 840 N N . MET A 1 103 ? -14.155 4.428 22.293 1.00 70.88 103 MET A N 1
ATOM 841 C CA . MET A 1 103 ? -14.616 4.000 20.981 1.00 70.88 103 MET A CA 1
ATOM 842 C C . MET A 1 103 ? -16.057 3.489 21.062 1.00 70.88 103 MET A C 1
ATOM 844 O O . MET A 1 103 ? -16.359 2.518 21.751 1.00 70.88 103 MET A O 1
ATOM 848 N N . ASN A 1 104 ? -16.965 4.169 20.365 1.00 75.88 104 ASN A N 1
ATOM 849 C CA . ASN A 1 104 ? -18.355 3.744 20.243 1.00 75.88 104 ASN A CA 1
ATOM 850 C C . ASN A 1 104 ? -18.545 2.857 18.997 1.00 75.88 104 ASN A C 1
ATOM 852 O O . ASN A 1 104 ? -17.689 2.787 18.112 1.00 75.88 104 ASN A O 1
ATOM 856 N N . ARG A 1 105 ? -19.711 2.210 18.883 1.00 79.56 105 ARG A N 1
ATOM 857 C CA . ARG A 1 105 ? -20.036 1.323 17.749 1.00 79.56 105 ARG A CA 1
ATOM 858 C C . ARG A 1 105 ? -19.930 2.015 16.381 1.00 79.56 105 ARG A C 1
ATOM 860 O O . ARG A 1 105 ? -19.633 1.356 15.390 1.00 79.56 105 ARG A O 1
ATOM 867 N N . SER A 1 106 ? -20.167 3.327 16.314 1.00 81.75 106 SER A N 1
ATOM 868 C CA . SER A 1 106 ? -20.038 4.110 15.076 1.00 81.75 106 SER A CA 1
ATOM 869 C C . SER A 1 106 ? -18.573 4.256 14.652 1.00 81.75 106 SER A C 1
ATOM 871 O O . SER A 1 106 ? -18.242 4.002 13.495 1.00 81.75 106 SER A O 1
ATOM 873 N N . LEU A 1 107 ? -17.679 4.576 15.593 1.00 78.56 107 LEU A N 1
ATOM 874 C CA . LEU A 1 107 ? -16.236 4.641 15.353 1.00 78.56 107 LEU A CA 1
ATOM 875 C C . LEU A 1 107 ? -15.663 3.270 14.970 1.00 78.56 107 LEU A C 1
ATOM 877 O O . LEU A 1 107 ? -14.899 3.203 14.011 1.00 78.56 107 LEU A O 1
ATOM 881 N N . HIS A 1 108 ? -16.107 2.178 15.610 1.00 78.25 108 HIS A N 1
ATOM 882 C CA . HIS A 1 108 ? -15.733 0.818 15.192 1.00 78.25 108 HIS A CA 1
ATOM 883 C C . HIS A 1 108 ? -16.087 0.555 13.724 1.00 78.25 108 HIS A C 1
ATOM 885 O O . HIS A 1 108 ? -15.234 0.137 12.949 1.00 78.25 108 HIS A O 1
ATOM 891 N N . LYS A 1 109 ? -17.323 0.857 13.306 1.00 82.69 109 LYS A N 1
ATOM 892 C CA . LYS A 1 109 ? -17.748 0.673 11.908 1.00 82.69 109 LYS A CA 1
ATOM 893 C C . LYS A 1 109 ? -16.919 1.506 10.927 1.00 82.69 109 LYS A C 1
ATOM 895 O O . LYS A 1 109 ? -16.600 1.016 9.846 1.00 82.69 109 LYS A O 1
ATOM 900 N N . LYS A 1 110 ? -16.569 2.746 11.290 1.00 86.62 110 LYS A N 1
ATOM 901 C CA . LYS A 1 110 ? -15.705 3.607 10.466 1.00 86.62 110 LYS A CA 1
ATOM 902 C C . LYS A 1 110 ? -14.307 3.012 10.313 1.00 86.62 110 LYS A C 1
ATOM 904 O O . LYS A 1 110 ? -13.818 2.952 9.193 1.00 86.62 110 LYS A O 1
ATOM 909 N N . LEU A 1 111 ? -13.716 2.536 11.407 1.00 84.12 111 LEU A N 1
ATOM 910 C CA . LEU A 1 111 ? -12.387 1.930 11.408 1.00 84.12 111 LEU A CA 1
ATOM 911 C C . LEU A 1 111 ? -12.349 0.637 10.582 1.00 84.12 111 LEU A C 1
ATOM 913 O O . LEU A 1 111 ? -11.479 0.474 9.739 1.00 84.12 111 LEU A O 1
ATOM 917 N N . ILE A 1 112 ? -13.359 -0.227 10.729 1.00 85.25 112 ILE A N 1
ATOM 918 C CA . ILE A 1 112 ? -13.505 -1.440 9.909 1.00 85.25 112 ILE A CA 1
ATOM 919 C C . ILE A 1 112 ? -13.562 -1.096 8.421 1.00 85.25 112 ILE A C 1
ATOM 921 O O . ILE A 1 112 ? -12.878 -1.723 7.614 1.00 85.25 112 ILE A O 1
ATOM 925 N N . ARG A 1 113 ? -14.396 -0.119 8.047 1.00 89.75 113 ARG A N 1
ATOM 926 C CA . ARG A 1 113 ? -14.544 0.299 6.650 1.00 89.75 113 ARG A CA 1
ATOM 927 C C . ARG A 1 113 ? -13.229 0.846 6.097 1.00 89.75 113 ARG A C 1
ATOM 929 O O . ARG A 1 113 ? -12.789 0.383 5.053 1.00 89.75 113 ARG A O 1
ATOM 936 N N . HIS A 1 114 ? -12.592 1.744 6.838 1.00 91.56 114 HIS A N 1
ATOM 937 C CA . HIS A 1 114 ? -11.300 2.323 6.488 1.00 91.56 114 HIS A CA 1
ATOM 938 C C . HIS A 1 114 ? -10.213 1.249 6.289 1.00 91.56 114 HIS A C 1
ATOM 940 O O . HIS A 1 114 ? -9.449 1.266 5.322 1.00 91.56 114 HIS A O 1
ATOM 946 N N . ASP A 1 115 ? -10.155 0.262 7.182 1.00 90.62 115 ASP A N 1
ATOM 947 C CA . ASP A 1 115 ? -9.173 -0.818 7.092 1.00 90.62 115 ASP A CA 1
ATOM 948 C C . ASP A 1 115 ? -9.429 -1.700 5.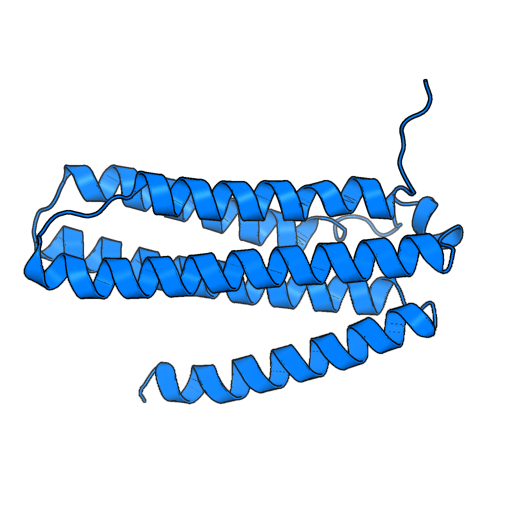857 1.00 90.62 115 ASP A C 1
ATOM 950 O O . ASP A 1 115 ? -8.489 -2.055 5.144 1.00 90.62 115 ASP A O 1
ATOM 954 N N . ARG A 1 116 ? -10.699 -1.989 5.539 1.00 90.38 116 ARG A N 1
ATOM 955 C CA . ARG A 1 116 ? -11.081 -2.712 4.312 1.00 90.38 116 ARG A CA 1
ATOM 956 C C . ARG A 1 116 ? -10.725 -1.938 3.046 1.00 90.38 116 ARG A C 1
ATOM 958 O O . ARG A 1 116 ? -10.233 -2.538 2.093 1.00 90.38 116 ARG A O 1
ATOM 965 N N . GLU A 1 117 ? -10.955 -0.630 3.034 1.00 94.62 117 GLU A N 1
ATOM 966 C CA . GLU A 1 117 ? -10.596 0.248 1.916 1.00 94.62 117 GLU A CA 1
ATOM 967 C C . GLU A 1 117 ? -9.079 0.240 1.695 1.00 94.62 117 GLU A C 1
ATOM 969 O O . GLU A 1 117 ? -8.629 -0.005 0.578 1.00 94.62 117 GLU A O 1
ATOM 974 N N . THR A 1 118 ? -8.283 0.357 2.763 1.00 94.12 118 THR A N 1
ATOM 975 C CA . THR A 1 118 ? -6.814 0.261 2.687 1.00 94.12 118 THR A CA 1
ATOM 976 C C . THR A 1 118 ? -6.357 -1.074 2.092 1.00 94.12 118 THR A C 1
ATOM 978 O O . THR A 1 118 ? -5.513 -1.110 1.196 1.00 94.12 118 THR A O 1
ATOM 981 N N . ILE A 1 119 ? -6.923 -2.186 2.568 1.00 92.12 119 ILE A N 1
ATOM 982 C CA . ILE A 1 119 ? -6.602 -3.529 2.067 1.00 92.12 119 ILE A CA 1
ATOM 983 C C . ILE A 1 119 ? -6.957 -3.660 0.581 1.00 92.12 119 ILE A C 1
ATOM 985 O O . ILE A 1 119 ? -6.163 -4.192 -0.195 1.00 92.12 119 ILE A O 1
ATOM 989 N N . THR A 1 120 ? -8.117 -3.135 0.185 1.00 92.44 120 THR A N 1
ATOM 990 C CA . THR A 1 120 ? -8.584 -3.130 -1.208 1.00 92.44 120 THR A CA 1
ATOM 991 C C . THR A 1 120 ? -7.638 -2.320 -2.095 1.00 92.44 120 THR A C 1
ATOM 993 O O . THR A 1 120 ? -7.256 -2.771 -3.170 1.00 92.44 120 THR A O 1
ATOM 996 N N . MET A 1 121 ? -7.173 -1.158 -1.626 1.00 94.56 121 MET A N 1
ATOM 997 C CA . MET A 1 121 ? -6.196 -0.338 -2.349 1.00 94.56 121 MET A CA 1
ATOM 998 C C . MET A 1 121 ? -4.866 -1.070 -2.568 1.00 94.56 121 MET A C 1
ATOM 1000 O O . MET A 1 1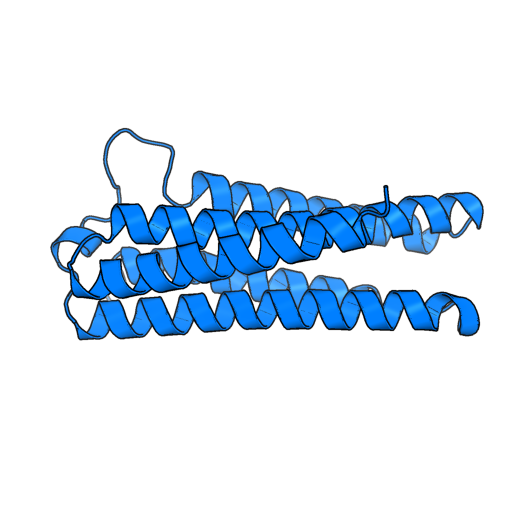21 ? -4.310 -0.994 -3.660 1.00 94.56 121 MET A O 1
ATOM 1004 N N . LEU A 1 122 ? -4.370 -1.805 -1.567 1.00 94.00 122 LEU A N 1
ATOM 1005 C CA . LEU A 1 122 ? -3.150 -2.614 -1.697 1.00 94.00 122 LEU A CA 1
ATOM 1006 C C . LEU A 1 122 ? -3.322 -3.784 -2.669 1.00 94.00 122 LEU A C 1
ATOM 1008 O O . LEU A 1 122 ? -2.392 -4.138 -3.390 1.00 94.00 122 LEU A O 1
ATOM 1012 N N . GLU A 1 123 ? -4.507 -4.388 -2.699 1.00 91.38 123 GLU A N 1
ATOM 1013 C CA . GLU A 1 123 ? -4.828 -5.445 -3.654 1.00 91.38 123 GLU A CA 1
ATOM 1014 C C . GLU A 1 123 ? -4.871 -4.915 -5.088 1.00 91.38 123 GLU A C 1
ATOM 1016 O O . GLU A 1 123 ? -4.216 -5.482 -5.962 1.00 91.38 123 GLU A O 1
ATOM 1021 N N . HIS A 1 124 ? -5.529 -3.775 -5.312 1.00 90.94 124 HIS A N 1
ATOM 1022 C CA . HIS A 1 124 ? -5.491 -3.090 -6.603 1.00 90.94 124 HIS A CA 1
ATOM 1023 C C . HIS A 1 124 ? -4.069 -2.695 -7.006 1.00 90.94 124 HIS A C 1
ATOM 1025 O O . HIS A 1 124 ? -3.702 -2.884 -8.161 1.00 90.94 124 HIS A O 1
ATOM 1031 N N . ALA A 1 125 ? -3.247 -2.207 -6.070 1.00 91.06 125 ALA A N 1
ATOM 1032 C CA . ALA A 1 125 ? -1.842 -1.904 -6.334 1.00 91.06 125 ALA A CA 1
ATOM 1033 C C . ALA A 1 125 ? -1.077 -3.147 -6.814 1.00 91.06 125 ALA A C 1
ATOM 1035 O O . ALA A 1 125 ? -0.314 -3.071 -7.772 1.00 91.06 125 ALA A O 1
ATOM 1036 N N . SER A 1 126 ? -1.307 -4.301 -6.180 1.00 90.44 126 SER A N 1
ATOM 1037 C CA . SER A 1 126 ? -0.621 -5.551 -6.529 1.00 90.44 126 SER A CA 1
ATOM 1038 C C . SER A 1 126 ? -1.090 -6.119 -7.865 1.00 90.44 126 SER A C 1
ATOM 1040 O O . S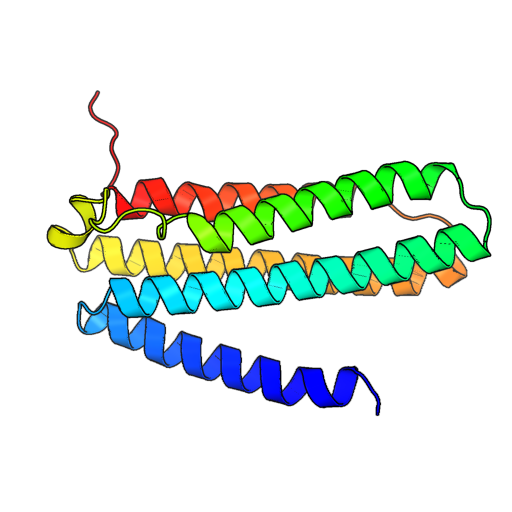ER A 1 126 ? -0.264 -6.561 -8.663 1.00 90.44 126 SER A O 1
ATOM 1042 N N . GLN A 1 127 ? -2.393 -6.053 -8.148 1.00 89.38 127 GLN A N 1
ATOM 1043 C CA . GLN A 1 127 ? -2.952 -6.431 -9.447 1.00 89.38 127 GLN A CA 1
ATOM 1044 C C . GLN A 1 127 ? -2.420 -5.528 -10.561 1.00 89.38 127 GLN A C 1
ATOM 1046 O O . GLN A 1 127 ? -1.979 -6.032 -11.591 1.00 89.38 127 GLN A O 1
ATOM 1051 N N . HIS A 1 128 ? -2.410 -4.211 -10.338 1.00 87.81 128 HIS A N 1
ATOM 1052 C CA . HIS A 1 128 ? -1.893 -3.247 -11.301 1.00 87.81 128 HIS A CA 1
ATOM 1053 C C . HIS A 1 128 ? -0.404 -3.472 -11.557 1.00 87.81 128 HIS A C 1
ATOM 1055 O O . HIS A 1 128 ? -0.005 -3.593 -12.708 1.00 87.81 128 HIS A O 1
ATOM 1061 N N . LEU A 1 129 ? 0.413 -3.611 -10.507 1.00 87.38 129 LEU A N 1
ATOM 1062 C CA . LEU A 1 129 ? 1.835 -3.928 -10.642 1.00 87.38 129 LEU A CA 1
ATOM 1063 C C . LEU A 1 129 ? 2.044 -5.243 -11.406 1.00 87.38 129 LEU A C 1
ATOM 1065 O O . LEU A 1 129 ? 2.870 -5.304 -12.310 1.00 87.38 129 LEU A O 1
ATOM 1069 N N . GLY A 1 130 ? 1.279 -6.288 -11.083 1.00 86.44 130 GLY A N 1
ATOM 1070 C CA . GLY A 1 130 ? 1.342 -7.569 -11.786 1.00 86.44 130 GLY A CA 1
ATOM 1071 C C . GLY A 1 130 ? 1.016 -7.449 -13.277 1.00 86.44 130 GLY A C 1
ATOM 1072 O O . GLY A 1 130 ? 1.757 -7.981 -14.102 1.00 86.44 130 GLY A O 1
ATOM 1073 N N . ALA A 1 131 ? -0.049 -6.722 -13.624 1.00 85.88 131 ALA A N 1
ATOM 1074 C CA . ALA A 1 131 ? -0.441 -6.470 -15.009 1.00 85.88 131 ALA A CA 1
ATOM 1075 C C . ALA A 1 131 ? 0.627 -5.663 -15.758 1.00 85.88 131 ALA A C 1
ATOM 1077 O O . ALA A 1 131 ? 1.039 -6.049 -16.847 1.00 85.88 131 ALA A O 1
ATOM 1078 N N . THR A 1 132 ? 1.135 -4.600 -15.136 1.00 83.88 132 THR A N 1
ATOM 1079 C CA . THR A 1 132 ? 2.197 -3.762 -15.691 1.00 83.88 132 THR A CA 1
ATOM 1080 C C . THR A 1 132 ? 3.479 -4.556 -15.961 1.00 83.88 132 THR A C 1
ATOM 1082 O O . THR A 1 132 ? 4.067 -4.434 -17.034 1.00 83.88 132 THR A O 1
ATOM 1085 N N . LEU A 1 133 ? 3.895 -5.421 -15.029 1.00 80.44 133 LEU A N 1
ATOM 1086 C CA . LEU A 1 133 ? 5.063 -6.287 -15.216 1.00 80.44 133 LEU A CA 1
ATOM 1087 C C . LEU A 1 133 ? 4.863 -7.315 -16.332 1.00 80.44 133 LEU A C 1
ATOM 1089 O O . LEU A 1 133 ? 5.830 -7.677 -17.002 1.00 80.44 133 LEU A O 1
ATOM 1093 N N . ALA A 1 134 ? 3.636 -7.803 -16.522 1.00 82.38 134 ALA A N 1
ATOM 1094 C CA . ALA A 1 134 ? 3.320 -8.722 -17.608 1.00 82.38 134 ALA A CA 1
ATOM 1095 C C . ALA A 1 134 ? 3.418 -8.022 -18.970 1.00 82.38 134 ALA A C 1
ATOM 1097 O O . ALA A 1 134 ? 4.030 -8.567 -19.882 1.00 82.38 134 ALA A O 1
ATOM 1098 N N . THR A 1 135 ? 2.890 -6.800 -19.090 1.00 81.44 135 THR A N 1
ATOM 1099 C CA . THR A 1 135 ? 2.916 -6.037 -20.349 1.00 81.44 135 THR A CA 1
ATOM 1100 C C . THR A 1 135 ? 4.284 -5.451 -20.678 1.00 81.44 135 THR A C 1
ATOM 1102 O O . THR A 1 135 ? 4.606 -5.300 -21.851 1.00 81.44 135 THR A O 1
ATOM 1105 N N . HIS A 1 136 ? 5.109 -5.138 -19.673 1.00 76.75 136 HIS A N 1
ATOM 1106 C CA . HIS A 1 136 ? 6.442 -4.560 -19.879 1.00 76.75 136 HIS A CA 1
ATOM 1107 C C . HIS A 1 136 ? 7.344 -5.445 -20.754 1.00 76.75 136 HIS A C 1
ATOM 1109 O O . HIS A 1 136 ? 8.139 -4.926 -21.535 1.00 76.75 136 HIS A O 1
ATOM 1115 N N . VAL A 1 137 ? 7.181 -6.772 -20.673 1.00 71.25 137 VAL A N 1
ATOM 1116 C CA . VAL A 1 137 ? 7.896 -7.734 -21.531 1.00 71.25 137 VAL A CA 1
ATOM 1117 C C . VAL A 1 137 ? 7.674 -7.432 -23.018 1.00 71.25 137 VAL A C 1
ATOM 1119 O O . VAL A 1 137 ? 8.613 -7.546 -23.806 1.00 71.25 137 VAL A O 1
ATOM 1122 N N . ASP A 1 138 ? 6.468 -6.994 -23.379 1.00 71.06 138 ASP A N 1
ATOM 1123 C CA . ASP A 1 138 ? 6.070 -6.740 -24.762 1.00 71.06 138 ASP A CA 1
ATOM 1124 C C . ASP A 1 138 ? 6.291 -5.276 -25.171 1.00 71.06 138 ASP A C 1
ATOM 1126 O O . ASP A 1 138 ? 6.715 -4.997 -26.292 1.00 71.06 138 ASP A O 1
ATOM 1130 N N . THR A 1 139 ? 6.009 -4.324 -24.274 1.00 72.69 139 THR A N 1
ATOM 1131 C CA . THR A 1 139 ? 5.986 -2.889 -24.607 1.00 72.69 139 THR A CA 1
ATOM 1132 C C . THR A 1 139 ? 7.296 -2.162 -24.324 1.00 72.69 139 THR A C 1
ATOM 1134 O O . THR A 1 139 ? 7.500 -1.077 -24.869 1.00 72.69 139 THR A O 1
ATOM 1137 N N . ARG A 1 140 ? 8.164 -2.709 -23.453 1.00 69.25 140 ARG A N 1
ATOM 1138 C CA . ARG A 1 140 ? 9.347 -2.025 -22.881 1.00 69.25 140 ARG A CA 1
ATOM 1139 C C . ARG A 1 140 ? 9.055 -0.614 -22.363 1.00 69.25 140 ARG A C 1
ATOM 1141 O O . ARG A 1 140 ? 9.919 0.259 -22.359 1.00 69.25 140 ARG A O 1
ATOM 1148 N N . HIS A 1 141 ? 7.811 -0.378 -21.968 1.00 68.44 141 HIS A N 1
ATOM 1149 C CA . HIS A 1 141 ? 7.370 0.884 -21.414 1.00 68.44 141 HIS A CA 1
ATOM 1150 C C . HIS A 1 141 ? 6.556 0.592 -20.173 1.00 68.44 141 HIS A C 1
ATOM 1152 O O . HIS A 1 141 ? 5.532 -0.096 -20.245 1.00 68.44 141 HIS A O 1
ATOM 1158 N N . THR A 1 142 ? 7.015 1.136 -19.051 1.00 73.75 142 THR A N 1
ATOM 1159 C CA . THR A 1 142 ? 6.287 1.052 -17.798 1.00 73.75 142 THR A CA 1
ATOM 1160 C C . THR A 1 142 ? 5.993 2.425 -17.230 1.00 73.75 142 THR A C 1
ATOM 1162 O O . THR A 1 142 ? 6.901 3.208 -16.961 1.00 73.75 142 THR A O 1
ATOM 1165 N N . ASP A 1 143 ? 4.716 2.665 -16.940 1.00 77.69 143 ASP A N 1
ATOM 1166 C CA . ASP A 1 143 ? 4.298 3.808 -16.141 1.00 77.69 143 ASP A CA 1
ATOM 1167 C C . ASP A 1 143 ? 4.519 3.528 -14.643 1.00 77.69 143 ASP A C 1
ATOM 1169 O O . ASP A 1 143 ? 3.655 3.038 -13.908 1.00 77.69 143 ASP A O 1
ATOM 1173 N N . LEU A 1 144 ? 5.749 3.800 -14.212 1.00 81.12 144 LEU A N 1
ATOM 1174 C CA . LEU A 1 144 ? 6.188 3.720 -12.820 1.00 81.12 144 LEU A CA 1
ATOM 1175 C C . LEU A 1 144 ? 5.488 4.735 -11.911 1.00 81.12 144 LEU A C 1
ATOM 1177 O O . LEU A 1 144 ? 5.359 4.498 -10.707 1.00 81.12 144 LEU A O 1
ATOM 1181 N N . ASP A 1 145 ? 5.033 5.8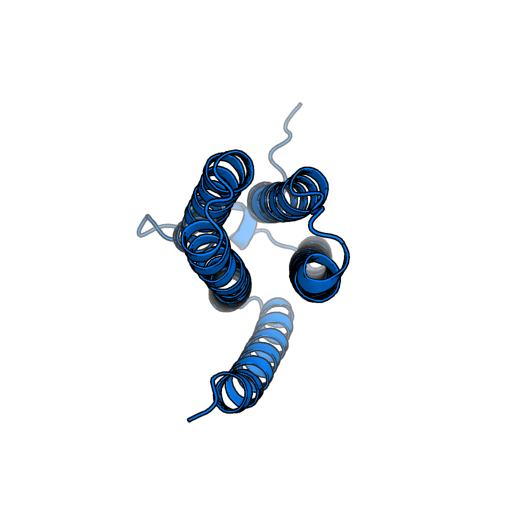53 -12.473 1.00 84.81 145 ASP A N 1
ATOM 1182 C CA . ASP A 1 145 ? 4.427 6.944 -11.718 1.00 84.81 145 ASP A CA 1
ATOM 1183 C C . ASP A 1 145 ? 3.022 6.589 -11.252 1.00 84.81 145 ASP A C 1
ATOM 1185 O O . ASP A 1 145 ? 2.651 6.903 -10.117 1.00 84.81 145 ASP A O 1
ATOM 1189 N N . ILE A 1 146 ? 2.267 5.854 -12.070 1.00 85.19 146 ILE A N 1
ATOM 1190 C CA . ILE A 1 146 ? 0.977 5.303 -11.651 1.00 85.19 146 ILE A CA 1
ATOM 1191 C C . ILE A 1 146 ? 1.161 4.332 -10.478 1.00 85.19 146 ILE A C 1
ATOM 1193 O O . ILE A 1 146 ? 0.434 4.430 -9.486 1.00 85.19 146 ILE A O 1
ATOM 1197 N N . ILE A 1 147 ? 2.142 3.423 -10.550 1.00 86.00 147 ILE A N 1
ATOM 1198 C CA . ILE A 1 147 ? 2.402 2.443 -9.481 1.00 86.00 147 ILE A CA 1
ATOM 1199 C C . ILE A 1 147 ? 2.757 3.157 -8.172 1.00 86.00 147 ILE A C 1
ATOM 1201 O O . ILE A 1 147 ? 2.142 2.891 -7.133 1.00 86.00 147 ILE A O 1
ATOM 1205 N N . ASP A 1 148 ? 3.704 4.095 -8.219 1.00 89.38 148 ASP A N 1
ATOM 1206 C CA . ASP A 1 148 ? 4.103 4.878 -7.048 1.00 89.38 148 ASP A CA 1
ATOM 1207 C C . ASP A 1 148 ? 2.937 5.713 -6.497 1.00 89.38 148 ASP A C 1
ATOM 1209 O O . ASP A 1 148 ? 2.721 5.786 -5.284 1.00 89.38 148 ASP A O 1
ATOM 1213 N N . GLY A 1 149 ? 2.124 6.297 -7.382 1.00 91.06 149 GLY A N 1
ATOM 1214 C CA . GLY A 1 149 ? 0.936 7.061 -7.022 1.00 91.06 149 GLY A CA 1
ATOM 1215 C C . GLY A 1 149 ? -0.093 6.226 -6.258 1.00 91.06 149 GLY A C 1
ATOM 1216 O O . GLY A 1 149 ? -0.605 6.672 -5.224 1.00 91.06 149 GLY A O 1
ATOM 1217 N N . VAL A 1 150 ? -0.367 5.000 -6.716 1.00 90.75 150 VAL A N 1
ATOM 1218 C CA . VAL A 1 150 ? -1.302 4.074 -6.056 1.00 90.75 150 VAL A CA 1
ATOM 1219 C C . VAL A 1 150 ? -0.762 3.620 -4.695 1.00 90.75 150 VAL A C 1
ATOM 1221 O O . VAL A 1 150 ? -1.506 3.661 -3.709 1.00 90.75 150 VAL A O 1
ATOM 1224 N N . ILE A 1 151 ? 0.524 3.261 -4.603 1.00 93.00 151 ILE A N 1
ATOM 1225 C CA . ILE A 1 151 ? 1.177 2.876 -3.337 1.00 93.00 151 ILE A CA 1
ATOM 1226 C C . ILE A 1 151 ? 1.135 4.037 -2.340 1.00 93.00 151 ILE A C 1
ATOM 1228 O O . ILE A 1 151 ? 0.697 3.875 -1.200 1.00 93.00 151 ILE A O 1
ATOM 1232 N N . SER A 1 152 ? 1.512 5.235 -2.786 1.00 93.81 152 SER A N 1
ATOM 1233 C CA . SER A 1 152 ? 1.500 6.447 -1.968 1.00 93.81 152 SER A CA 1
ATOM 1234 C C . SER A 1 152 ? 0.097 6.798 -1.478 1.00 93.81 152 SER A C 1
ATOM 1236 O O . SER A 1 152 ? -0.078 7.231 -0.337 1.00 93.81 152 SER A O 1
ATOM 1238 N N . LYS A 1 153 ? -0.929 6.590 -2.312 1.00 94.38 153 LYS A N 1
ATOM 1239 C CA . LYS A 1 153 ? -2.329 6.779 -1.919 1.00 94.38 153 LYS A CA 1
ATOM 1240 C C . LYS A 1 153 ? -2.737 5.782 -0.832 1.00 94.38 153 LYS A C 1
ATOM 1242 O O . LYS A 1 153 ? -3.345 6.198 0.150 1.00 94.38 153 LYS A O 1
ATOM 1247 N N . ALA A 1 154 ? -2.380 4.504 -0.978 1.00 95.06 154 ALA A N 1
ATOM 1248 C CA . ALA A 1 154 ? -2.663 3.472 0.021 1.00 95.06 154 ALA A CA 1
ATOM 1249 C C . ALA A 1 154 ? -1.958 3.754 1.356 1.00 95.06 154 ALA A C 1
ATOM 1251 O O . ALA A 1 154 ? -2.575 3.615 2.410 1.00 95.06 154 ALA A O 1
ATOM 1252 N N . LYS A 1 155 ? -0.703 4.220 1.313 1.00 94.44 155 LYS A N 1
ATOM 1253 C CA . LYS A 1 155 ? 0.059 4.632 2.498 1.00 94.44 155 LYS A CA 1
ATOM 1254 C C . LYS A 1 155 ? -0.613 5.778 3.242 1.00 94.44 155 LYS A C 1
ATOM 1256 O O . LYS A 1 155 ? -0.855 5.670 4.439 1.00 94.44 155 LYS A O 1
ATOM 1261 N N . ARG A 1 156 ? -0.948 6.865 2.537 1.00 92.88 156 ARG A N 1
ATOM 1262 C CA . ARG A 1 156 ? -1.632 8.019 3.145 1.00 92.88 156 ARG A CA 1
ATOM 1263 C C . ARG A 1 156 ? -2.950 7.609 3.789 1.00 92.88 156 ARG A C 1
ATOM 1265 O O . ARG A 1 156 ? -3.158 7.921 4.955 1.00 92.88 156 ARG A O 1
ATOM 1272 N N . HIS A 1 157 ? -3.764 6.839 3.068 1.00 94.12 157 HIS A N 1
ATOM 1273 C CA . HIS A 1 157 ? -5.015 6.315 3.600 1.00 94.12 157 HIS A CA 1
ATOM 1274 C C . HIS A 1 157 ? -4.766 5.477 4.860 1.00 94.12 157 HIS A C 1
ATOM 1276 O O . HIS A 1 157 ? -5.350 5.738 5.898 1.00 94.12 157 HIS A O 1
ATOM 1282 N N . PHE A 1 158 ? -3.810 4.543 4.852 1.00 91.81 158 PHE A N 1
ATOM 1283 C CA . PHE A 1 158 ? -3.472 3.784 6.059 1.00 91.81 158 PHE A CA 1
ATOM 1284 C C . PHE A 1 158 ? -3.083 4.675 7.252 1.00 91.81 158 PHE A C 1
ATOM 1286 O O . PHE A 1 158 ? -3.479 4.386 8.377 1.00 91.81 158 PHE A O 1
ATOM 1293 N N . LEU A 1 159 ? -2.343 5.764 7.031 1.00 88.38 159 LEU A N 1
ATOM 1294 C CA . LEU A 1 159 ? -1.927 6.681 8.097 1.00 88.38 159 LEU A CA 1
ATOM 1295 C C . LEU A 1 159 ? -3.087 7.513 8.674 1.00 88.38 159 LEU A C 1
ATOM 1297 O O . LEU A 1 159 ? -3.068 7.835 9.865 1.00 88.38 159 LEU A O 1
ATOM 1301 N N . GLU A 1 160 ? -4.131 7.800 7.888 1.00 88.12 160 GLU A N 1
ATOM 1302 C CA . GLU A 1 160 ? -5.367 8.458 8.359 1.00 88.12 160 GLU A CA 1
ATOM 1303 C C . GLU A 1 160 ? -6.074 7.641 9.455 1.00 88.12 160 GLU A C 1
ATOM 1305 O O . GLU A 1 160 ? -6.780 8.188 10.310 1.00 88.12 160 GLU A O 1
ATOM 1310 N N . ARG A 1 161 ? -5.792 6.336 9.529 1.00 84.69 161 ARG A N 1
ATOM 1311 C CA . ARG A 1 161 ? -6.255 5.447 10.599 1.00 84.69 161 ARG A CA 1
ATOM 1312 C C . ARG A 1 161 ? -5.901 5.945 11.997 1.00 84.69 161 ARG A C 1
ATOM 1314 O O . ARG A 1 161 ? -6.701 5.780 12.920 1.00 84.69 161 ARG A O 1
ATOM 1321 N N . ASN A 1 162 ? -4.736 6.567 12.166 1.00 79.44 162 ASN A N 1
ATOM 1322 C CA . ASN A 1 162 ? -4.311 7.099 13.461 1.00 79.44 162 ASN A CA 1
ATOM 1323 C C . ASN A 1 162 ? -5.270 8.195 13.947 1.00 79.44 162 ASN A C 1
ATOM 1325 O O . ASN A 1 162 ? -5.626 8.222 15.123 1.00 79.44 162 ASN A O 1
ATOM 1329 N N . MET A 1 163 ? -5.802 9.015 13.032 1.00 77.50 163 MET A N 1
ATOM 1330 C CA . MET A 1 163 ? -6.811 10.028 13.359 1.00 77.50 163 MET A CA 1
ATOM 1331 C C . MET A 1 163 ? -8.128 9.399 13.831 1.00 77.50 163 MET A C 1
ATOM 1333 O O . MET A 1 163 ? -8.772 9.917 14.748 1.00 77.50 163 MET A O 1
ATOM 1337 N N . LEU A 1 164 ? -8.530 8.270 13.236 1.00 77.12 164 LEU A N 1
ATOM 1338 C CA . LEU A 1 164 ? -9.715 7.518 13.661 1.00 77.12 164 LEU A CA 1
ATOM 1339 C C . LEU A 1 164 ? -9.520 6.895 15.050 1.00 77.12 164 LEU A C 1
ATOM 1341 O O . LEU A 1 164 ? -10.428 6.964 15.881 1.00 77.12 164 LEU A O 1
ATOM 1345 N N . LEU A 1 165 ? -8.341 6.325 15.319 1.00 75.44 165 LEU A N 1
ATOM 1346 C CA . LEU A 1 165 ? -7.986 5.743 16.620 1.00 75.44 165 LEU A CA 1
ATOM 1347 C C . LEU A 1 165 ? -7.879 6.786 17.737 1.00 75.44 165 LEU A C 1
ATOM 1349 O O . LEU A 1 165 ? -8.271 6.512 18.874 1.00 75.44 165 LEU A O 1
ATOM 1353 N N . ASP A 1 166 ? -7.423 7.995 17.412 1.00 70.75 166 ASP A N 1
ATOM 1354 C CA . ASP A 1 166 ? -7.440 9.152 18.311 1.00 70.75 166 ASP A CA 1
ATOM 1355 C C . ASP A 1 166 ? -8.857 9.662 18.626 1.00 70.75 166 ASP A C 1
ATOM 1357 O O . ASP A 1 166 ? -9.027 10.557 19.456 1.00 70.75 166 ASP A O 1
ATOM 1361 N N . GLY A 1 167 ? -9.891 9.082 18.005 1.00 61.22 167 GLY A N 1
ATOM 1362 C CA . GLY A 1 167 ? -11.277 9.514 18.163 1.00 61.22 167 GLY A CA 1
ATOM 1363 C C . GLY A 1 167 ? -11.571 10.839 17.457 1.00 61.22 167 GLY A C 1
ATOM 1364 O O . GLY A 1 167 ? -12.522 11.515 17.838 1.00 61.22 167 GLY A O 1
ATOM 1365 N N . MET A 1 168 ? -10.773 11.189 16.437 1.00 55.28 168 MET A N 1
ATOM 1366 C CA . MET A 1 168 ? -10.705 12.495 15.774 1.00 55.28 168 MET A CA 1
ATOM 1367 C C . MET A 1 168 ? -10.335 13.635 16.739 1.00 55.28 168 MET A C 1
ATOM 1369 O O . MET A 1 168 ? -11.192 14.370 17.228 1.00 55.28 168 MET A O 1
ATOM 1373 N N . ARG A 1 169 ? -9.030 13.868 16.946 1.00 45.88 169 ARG A N 1
ATOM 1374 C CA . ARG A 1 169 ? -8.533 15.198 17.342 1.00 45.88 169 ARG A CA 1
ATOM 1375 C C . ARG A 1 169 ? -8.713 16.164 16.164 1.00 45.88 169 ARG A C 1
ATOM 1377 O O . ARG A 1 169 ? -7.783 16.439 15.422 1.00 45.88 169 ARG A O 1
ATOM 1384 N N . SER A 1 170 ? -9.910 16.709 16.029 1.00 39.62 170 SER A N 1
ATOM 1385 C CA . SER A 1 170 ? -10.067 18.091 15.588 1.00 39.62 170 SER A CA 1
ATOM 1386 C C . SER A 1 170 ? -10.897 18.780 16.663 1.00 39.62 170 SER A C 1
ATOM 1388 O O . SER A 1 170 ? -12.114 18.635 16.745 1.00 39.62 170 SER A O 1
ATOM 1390 N N . ARG A 1 171 ? -10.187 19.420 17.595 1.00 35.38 171 ARG A N 1
ATOM 1391 C CA . ARG A 1 171 ? -10.736 20.532 18.361 1.00 35.38 171 ARG A CA 1
ATOM 1392 C C . ARG A 1 171 ? -10.361 21.781 17.572 1.00 35.38 171 ARG A C 1
ATOM 1394 O O . ARG A 1 171 ? -9.169 22.067 17.508 1.00 35.38 171 ARG A O 1
ATOM 1401 N N . ASN A 1 172 ? -11.403 22.465 17.106 1.00 34.06 172 ASN A N 1
ATOM 1402 C CA . ASN A 1 172 ? -11.461 23.842 16.609 1.00 34.06 172 ASN A CA 1
ATOM 1403 C C . ASN A 1 172 ? -10.787 24.123 15.265 1.00 34.06 172 ASN A C 1
ATOM 1405 O O . ASN A 1 172 ? -9.563 23.918 15.145 1.00 34.06 172 ASN A O 1
#

Secondary structure (DSSP, 8-state):
--HHHHHHHHHHHHHHHHHHHHHHHHTT-HHHHHHHHHHHHHHHHHHHHHHHHHHHHHHHHHT-HHHHHHHHHHHHHHHHHHHHHHHSS-SSSS-S-GGGGG--HHHHHHHHHHHHHHHHHHHHHHHHHHHHHHHHHHH----HHHHHHHHHHHHHHHHHHHHHHTT-----

Radius of gyration: 18.01 Å; chains: 1; bounding box: 41×49×52 Å

Foldseek 3Di:
DDPVVVVVVVVVVLVVLQVVLLVCLVVLVPVSSLLSLLVSLLVLLVVVLVLLVVVLVVCVVVVVVVVNVLSVVLNVLSVVLSVCSVPVQPDDPDGPQPLSVVDDPVLSVVLSVLSVVLSVLSVVLVVVSVVQVVCCVPPVDGPSVVSSVSSVVSSVSVSCSSCSSSVHPDDD

pLDDT: mean 77.53, std 16.39, range [34.06, 96.06]